Protein AF-A0A0J6CIF3-F1 (afdb_monomer_lite)

Foldseek 3Di:
DVVVLVVLCVQVVDDSCCSPPNPDPVVSVVSSVPDDDDDDDDDPDDDDPVRVVVVVVVD

pLDDT: mean 86.02, std 9.06, range [51.75, 96.69]

Organism: NCBI:txid328812

Secondary structure (DSSP, 8-state):
-HHHHHHHHHHH---HHIIIIIS-HHHHHHHHHHSPPP--S-------HHHHHHHHTT-

Structure (mmCIF, N/CA/C/O backbone):
data_AF-A0A0J6CIF3-F1
#
_entry.id   AF-A0A0J6CIF3-F1
#
loop_
_atom_site.group_PDB
_atom_site.id
_atom_site.type_symbol
_atom_site.label_atom_id
_atom_site.label_alt_id
_atom_site.label_comp_id
_atom_site.label_asym_id
_atom_site.label_entity_id
_atom_site.label_seq_id
_atom_site.pdbx_PDB_ins_code
_atom_site.Cartn_x
_atom_site.Cartn_y
_atom_site.Cartn_z
_atom_site.occupancy
_atom_site.B_iso_or_equiv
_atom_site.auth_seq_id
_atom_site.auth_comp_id
_atom_site.auth_asym_id
_atom_site.auth_atom_id
_atom_site.pdbx_PDB_model_num
ATOM 1 N N . MET A 1 1 ? 9.503 8.066 -5.144 1.00 66.31 1 MET A N 1
ATOM 2 C CA . MET A 1 1 ? 9.238 6.926 -6.048 1.00 66.31 1 MET A CA 1
ATOM 3 C C . MET A 1 1 ? 9.769 5.608 -5.488 1.00 66.31 1 MET A C 1
ATOM 5 O O . MET A 1 1 ? 8.948 4.739 -5.262 1.00 66.31 1 MET A O 1
ATOM 9 N N . LEU A 1 2 ? 11.064 5.451 -5.166 1.00 84.06 2 LEU A N 1
ATOM 10 C CA . LEU A 1 2 ? 11.599 4.185 -4.610 1.00 84.06 2 LEU A CA 1
ATOM 11 C C . LEU A 1 2 ? 10.869 3.671 -3.356 1.00 84.06 2 LEU A C 1
ATOM 13 O O . LEU A 1 2 ? 10.540 2.495 -3.296 1.00 84.06 2 LEU A O 1
ATOM 17 N N . GLY A 1 3 ? 10.547 4.552 -2.402 1.00 89.38 3 GLY A N 1
ATOM 18 C CA . GLY A 1 3 ? 9.786 4.151 -1.211 1.00 89.38 3 GLY A CA 1
ATOM 19 C C . GLY A 1 3 ? 8.395 3.599 -1.540 1.00 89.38 3 GLY A C 1
ATOM 20 O O . GLY A 1 3 ? 7.973 2.622 -0.948 1.00 89.38 3 GLY A O 1
ATOM 21 N N . GLN A 1 4 ? 7.720 4.160 -2.547 1.00 89.25 4 GLN A N 1
ATOM 22 C CA . GLN A 1 4 ? 6.405 3.675 -2.978 1.00 89.25 4 GLN A CA 1
ATOM 23 C C . GLN A 1 4 ? 6.507 2.329 -3.697 1.00 89.25 4 GLN A C 1
ATOM 25 O O . GLN A 1 4 ? 5.645 1.479 -3.514 1.00 89.25 4 GLN A O 1
ATOM 30 N N . ILE A 1 5 ? 7.571 2.122 -4.481 1.00 90.94 5 ILE A N 1
ATOM 31 C CA . ILE A 1 5 ? 7.843 0.832 -5.125 1.00 90.94 5 ILE A CA 1
ATOM 32 C C . ILE A 1 5 ? 8.024 -0.252 -4.057 1.00 90.94 5 ILE A C 1
ATOM 34 O O . ILE A 1 5 ? 7.387 -1.295 -4.151 1.00 90.94 5 ILE A O 1
ATOM 38 N N . ALA A 1 6 ? 8.824 0.019 -3.021 1.00 93.06 6 ALA A N 1
ATOM 39 C CA . ALA A 1 6 ? 9.014 -0.909 -1.907 1.00 93.06 6 ALA A CA 1
ATOM 40 C C . ALA A 1 6 ? 7.690 -1.214 -1.185 1.00 93.06 6 ALA A C 1
ATOM 42 O O . ALA A 1 6 ? 7.361 -2.382 -1.000 1.00 93.06 6 ALA A O 1
ATOM 43 N N . SER A 1 7 ? 6.883 -0.189 -0.881 1.00 92.44 7 SER A N 1
ATOM 44 C CA . SER A 1 7 ? 5.565 -0.379 -0.260 1.00 92.44 7 SER A CA 1
ATOM 45 C C . SER A 1 7 ? 4.631 -1.240 -1.112 1.00 92.44 7 SER A C 1
ATOM 47 O O . SER A 1 7 ? 3.987 -2.134 -0.579 1.00 92.44 7 SER A O 1
ATOM 49 N N . PHE A 1 8 ? 4.577 -1.046 -2.436 1.00 93.56 8 PHE A N 1
ATOM 50 C CA . PHE A 1 8 ? 3.758 -1.904 -3.302 1.00 93.56 8 PHE A CA 1
ATOM 51 C C . PHE A 1 8 ? 4.272 -3.344 -3.359 1.00 93.56 8 PHE A C 1
ATOM 53 O O . PHE A 1 8 ? 3.466 -4.270 -3.377 1.00 93.56 8 PHE A O 1
ATOM 60 N N . MET A 1 9 ? 5.590 -3.554 -3.365 1.00 93.88 9 MET A N 1
ATOM 61 C CA . MET A 1 9 ? 6.162 -4.902 -3.337 1.00 93.88 9 MET A CA 1
ATOM 62 C C . MET A 1 9 ? 5.835 -5.631 -2.026 1.00 93.88 9 MET A C 1
ATOM 64 O O . MET A 1 9 ? 5.472 -6.804 -2.055 1.00 93.88 9 MET A O 1
ATOM 68 N N . GLU A 1 10 ? 5.908 -4.944 -0.885 1.00 91.69 10 GLU A N 1
ATOM 69 C CA . GLU A 1 10 ? 5.598 -5.525 0.428 1.00 91.69 10 GLU A CA 1
ATOM 70 C C . GLU A 1 10 ? 4.093 -5.728 0.642 1.00 91.69 10 GLU A C 1
ATOM 72 O O . GLU A 1 10 ? 3.668 -6.789 1.099 1.00 91.69 10 GLU A O 1
ATOM 77 N N . GLU A 1 11 ? 3.270 -4.736 0.297 1.00 90.56 11 GLU A N 1
ATOM 78 C CA . GLU A 1 11 ? 1.834 -4.758 0.581 1.00 90.56 11 GLU A CA 1
ATOM 79 C C . GLU A 1 11 ? 1.031 -5.563 -0.443 1.00 90.56 11 GLU A C 1
ATOM 81 O O . GLU A 1 11 ? 0.052 -6.210 -0.064 1.00 90.56 11 GLU A O 1
ATOM 86 N N . LEU A 1 12 ? 1.407 -5.529 -1.723 1.00 91.44 12 LEU A N 1
ATOM 87 C CA . LEU A 1 12 ? 0.707 -6.250 -2.794 1.00 91.44 12 LEU A CA 1
ATOM 88 C C . LEU A 1 12 ? 1.408 -7.560 -3.180 1.00 91.44 12 LEU A C 1
ATOM 90 O O . LEU A 1 12 ? 0.895 -8.282 -4.029 1.00 91.44 12 LEU A O 1
ATOM 94 N N . HIS A 1 13 ? 2.552 -7.874 -2.557 1.00 92.81 13 HIS A N 1
ATOM 95 C CA . HIS A 1 13 ? 3.371 -9.058 -2.855 1.00 92.81 13 HIS A CA 1
ATOM 96 C C . HIS A 1 13 ? 3.759 -9.169 -4.337 1.00 92.81 13 HIS A C 1
ATOM 98 O O . HIS A 1 13 ? 3.827 -10.260 -4.901 1.00 92.81 13 HIS A O 1
ATOM 104 N N . LEU A 1 14 ? 4.007 -8.020 -4.966 1.00 94.06 14 LEU A N 1
ATOM 105 C C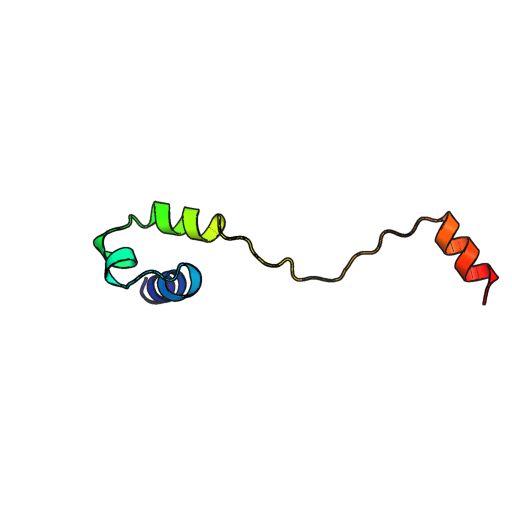A . LEU A 1 14 ? 4.394 -7.914 -6.368 1.00 94.06 14 LEU A CA 1
ATOM 106 C C . LEU A 1 14 ? 5.916 -7.876 -6.508 1.00 94.06 14 LEU A C 1
ATOM 108 O O . LEU A 1 14 ? 6.638 -7.381 -5.640 1.00 94.06 14 LEU A O 1
ATOM 112 N N . SER A 1 15 ? 6.418 -8.356 -7.639 1.00 95.88 15 SER A N 1
ATOM 113 C CA . SER A 1 15 ? 7.828 -8.218 -7.995 1.00 95.88 15 SER A CA 1
ATOM 114 C C . SER A 1 15 ? 8.160 -6.792 -8.449 1.00 95.88 15 SER A C 1
ATOM 116 O O . SER A 1 15 ? 7.304 -6.047 -8.928 1.00 95.88 15 SER A O 1
ATOM 118 N N . TYR A 1 16 ? 9.441 -6.415 -8.369 1.00 94.19 16 TYR A N 1
ATOM 119 C CA . TYR A 1 16 ? 9.919 -5.108 -8.841 1.00 94.19 16 TYR A CA 1
ATOM 120 C C . TYR A 1 16 ? 9.510 -4.832 -10.294 1.00 94.19 16 TYR A C 1
ATOM 122 O O . TYR A 1 16 ? 9.070 -3.735 -10.630 1.00 94.19 16 TYR A O 1
ATOM 130 N N . ARG A 1 17 ? 9.607 -5.860 -11.145 1.00 95.94 17 ARG A N 1
ATOM 131 C CA . ARG A 1 17 ? 9.236 -5.777 -12.556 1.00 95.94 17 ARG A CA 1
ATOM 132 C C . ARG A 1 17 ? 7.757 -5.452 -12.730 1.00 95.94 17 ARG A C 1
ATOM 134 O O . ARG A 1 17 ? 7.407 -4.604 -13.543 1.00 95.94 17 ARG A O 1
ATOM 141 N N . GLU A 1 18 ? 6.890 -6.095 -11.955 1.00 94.19 18 GLU A N 1
ATOM 142 C CA . GLU A 1 18 ? 5.452 -5.842 -12.024 1.00 94.19 18 GLU A CA 1
ATOM 143 C C . GLU A 1 18 ? 5.104 -4.415 -11.604 1.00 94.19 18 GLU A C 1
ATOM 145 O O . GLU A 1 18 ? 4.321 -3.755 -12.284 1.00 94.19 18 GLU A O 1
ATOM 150 N N . VAL A 1 19 ? 5.728 -3.921 -10.534 1.00 94.06 19 VAL A N 1
ATOM 151 C CA . VAL A 1 19 ? 5.475 -2.580 -9.989 1.00 94.06 19 VAL A CA 1
ATOM 152 C C . VAL A 1 19 ? 6.041 -1.466 -10.878 1.00 94.06 19 VAL A C 1
ATOM 154 O O . VAL A 1 19 ? 5.435 -0.400 -10.980 1.00 94.06 19 VAL A O 1
ATOM 157 N N . PHE A 1 20 ? 7.204 -1.679 -11.499 1.00 92.69 20 PHE A N 1
ATOM 158 C CA . PHE A 1 20 ? 7.908 -0.637 -12.252 1.00 92.69 20 PHE A CA 1
ATOM 159 C C . PHE A 1 20 ? 7.616 -0.659 -13.758 1.00 92.69 20 PHE A C 1
ATOM 161 O O . PHE A 1 20 ? 7.493 0.402 -14.367 1.00 92.69 20 PHE A O 1
ATOM 168 N N . GLU A 1 21 ? 7.501 -1.845 -14.363 1.00 93.50 21 GLU A N 1
ATOM 169 C CA . GLU A 1 21 ? 7.482 -2.000 -15.826 1.00 93.50 21 GLU A CA 1
ATOM 170 C C . GLU A 1 21 ? 6.129 -2.449 -16.386 1.00 93.50 21 GLU A C 1
ATOM 172 O O . GLU A 1 21 ? 5.805 -2.119 -17.525 1.00 93.50 21 GLU A O 1
ATOM 177 N N . VAL A 1 22 ? 5.348 -3.224 -15.625 1.00 96.69 22 VAL A N 1
ATOM 178 C CA . VAL A 1 22 ? 4.156 -3.909 -16.160 1.00 96.69 22 VAL A CA 1
ATOM 179 C C . VAL A 1 22 ? 2.861 -3.210 -15.766 1.00 96.69 22 VAL A C 1
ATOM 181 O O . VAL A 1 22 ? 2.008 -2.962 -16.619 1.00 96.69 22 VAL A O 1
ATOM 184 N N . ILE A 1 23 ? 2.677 -2.915 -14.478 1.00 94.25 23 ILE A N 1
ATOM 185 C CA . ILE A 1 23 ? 1.406 -2.422 -13.949 1.00 94.25 23 ILE A CA 1
ATOM 186 C C . ILE A 1 23 ? 1.449 -0.893 -13.876 1.00 94.25 23 ILE A C 1
ATOM 188 O O . ILE A 1 23 ? 2.286 -0.328 -13.172 1.00 94.25 23 ILE A O 1
ATOM 192 N N . PRO A 1 24 ? 0.518 -0.183 -14.539 1.00 96.00 24 PRO A N 1
ATOM 193 C CA . PRO A 1 24 ? 0.448 1.265 -14.433 1.00 96.00 24 PRO A CA 1
ATOM 194 C C . PRO A 1 24 ? 0.238 1.717 -12.985 1.00 96.00 24 PRO A C 1
ATOM 196 O O . PRO A 1 24 ? -0.624 1.197 -12.275 1.00 96.00 24 PRO A O 1
ATOM 199 N N . TYR A 1 25 ? 0.943 2.773 -12.581 1.00 93.69 25 TYR A N 1
ATOM 200 C CA . TYR A 1 25 ? 0.891 3.332 -11.225 1.00 93.69 25 TYR A CA 1
ATOM 201 C C . TYR A 1 25 ? -0.533 3.615 -10.710 1.00 93.69 25 TYR A C 1
ATOM 203 O O . TYR A 1 25 ? -0.841 3.382 -9.542 1.00 93.69 25 TYR A O 1
ATOM 211 N N . ARG A 1 26 ? -1.447 4.053 -11.587 1.00 95.19 26 ARG A N 1
ATOM 212 C CA . ARG A 1 26 ? -2.860 4.274 -11.233 1.00 95.19 26 ARG A CA 1
ATOM 213 C C . ARG A 1 26 ? -3.533 3.006 -10.706 1.00 95.19 26 ARG A C 1
ATOM 215 O O . ARG A 1 26 ? -4.323 3.086 -9.768 1.00 95.19 26 ARG A O 1
ATOM 222 N N . ASN A 1 27 ? -3.235 1.861 -11.311 1.00 95.19 27 ASN A N 1
ATOM 223 C CA . ASN A 1 27 ? -3.827 0.591 -10.917 1.00 95.19 27 ASN A C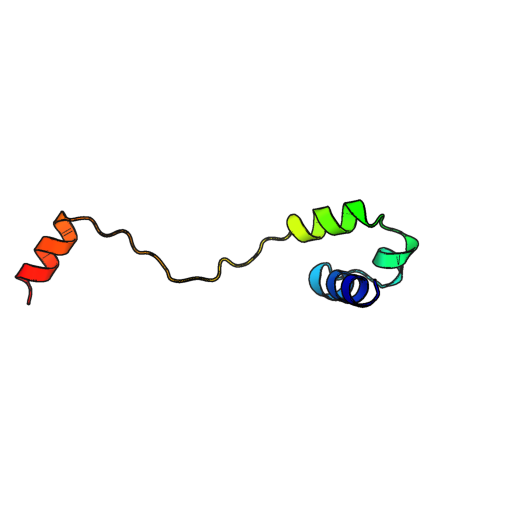A 1
ATOM 224 C C . ASN A 1 27 ? -3.236 0.123 -9.587 1.00 95.19 27 ASN A C 1
ATOM 226 O O . ASN A 1 27 ? -3.998 -0.298 -8.727 1.00 95.19 27 ASN A O 1
ATOM 230 N N . LEU A 1 28 ? -1.930 0.312 -9.368 1.00 94.19 28 LEU A N 1
ATOM 231 C CA . LEU A 1 28 ? -1.280 0.012 -8.085 1.00 94.19 28 LEU A CA 1
ATOM 232 C C . LEU A 1 28 ? -1.924 0.769 -6.914 1.00 94.19 28 LEU A C 1
ATOM 234 O O . LEU A 1 28 ? -2.196 0.168 -5.880 1.00 94.19 28 LEU A O 1
ATOM 238 N N . ILE A 1 29 ? -2.262 2.053 -7.088 1.00 93.31 29 ILE A N 1
ATOM 239 C CA . ILE A 1 29 ? -2.975 2.828 -6.054 1.00 93.31 29 ILE A CA 1
ATOM 240 C C . ILE A 1 29 ? -4.357 2.236 -5.757 1.00 93.31 29 ILE A C 1
ATOM 242 O O . ILE A 1 29 ? -4.777 2.189 -4.602 1.00 93.31 29 ILE A O 1
ATOM 246 N N . ILE A 1 30 ? -5.097 1.834 -6.793 1.00 94.56 30 ILE A N 1
ATOM 247 C CA . ILE A 1 30 ? -6.440 1.268 -6.618 1.00 94.56 30 ILE A CA 1
ATOM 248 C C . ILE A 1 30 ? -6.343 -0.086 -5.912 1.00 94.56 30 ILE A C 1
ATOM 250 O O . ILE A 1 30 ? -7.066 -0.306 -4.949 1.00 94.56 30 ILE A O 1
ATOM 254 N N . MET A 1 31 ? -5.404 -0.940 -6.320 1.00 93.25 31 MET A N 1
ATOM 255 C CA . MET A 1 31 ? -5.139 -2.235 -5.686 1.00 93.25 31 MET A CA 1
ATOM 256 C C . MET A 1 31 ? -4.730 -2.080 -4.216 1.00 93.25 31 MET A C 1
ATOM 258 O O . MET A 1 31 ? -5.225 -2.810 -3.364 1.00 93.25 31 MET A O 1
ATOM 262 N N . GLN A 1 32 ? -3.886 -1.092 -3.898 1.00 90.12 32 GLN A N 1
ATOM 263 C CA . GLN A 1 32 ? -3.495 -0.791 -2.517 1.00 90.12 32 GLN A CA 1
ATOM 264 C C . GLN A 1 32 ? -4.704 -0.409 -1.650 1.00 90.12 32 GLN A C 1
ATOM 266 O O . GLN A 1 32 ? -4.787 -0.815 -0.495 1.00 90.12 32 GLN A O 1
ATOM 271 N N . LYS A 1 33 ? -5.663 0.341 -2.209 1.00 89.00 33 LYS A N 1
ATOM 272 C CA . LYS A 1 33 ? -6.895 0.740 -1.509 1.00 89.00 33 LYS A CA 1
ATOM 273 C C . LYS A 1 33 ? -7.945 -0.367 -1.411 1.00 89.00 33 LYS A C 1
ATOM 275 O O . LYS A 1 33 ? -8.787 -0.295 -0.523 1.00 89.00 33 LYS A O 1
ATOM 280 N N . ASP A 1 34 ? -7.924 -1.331 -2.325 1.00 89.69 34 ASP A N 1
ATOM 281 C CA . ASP A 1 34 ? -8.859 -2.462 -2.352 1.00 89.69 34 ASP A CA 1
ATOM 282 C C . ASP A 1 34 ? -8.486 -3.560 -1.341 1.00 89.69 34 ASP A C 1
ATOM 284 O O . ASP A 1 34 ? -9.317 -4.382 -0.958 1.00 89.69 34 ASP A O 1
ATOM 288 N N . LYS A 1 35 ? -7.240 -3.561 -0.847 1.00 82.44 35 LYS A N 1
ATOM 289 C CA . LYS A 1 35 ? -6.805 -4.505 0.183 1.00 82.44 35 LYS A CA 1
ATOM 290 C C 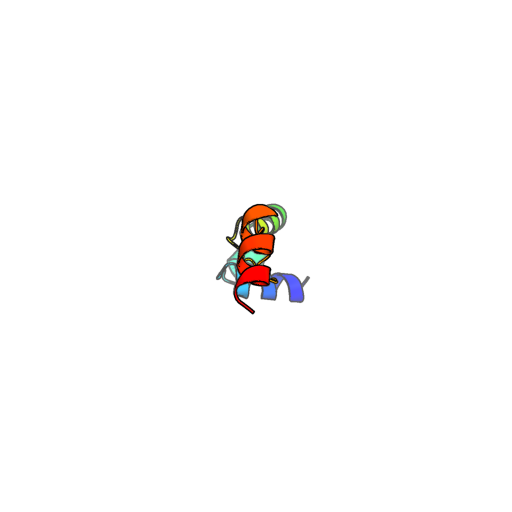. LYS A 1 35 ? -7.617 -4.305 1.469 1.00 82.44 35 LYS A C 1
ATOM 292 O O . LYS A 1 35 ? -7.690 -3.202 2.011 1.00 82.44 35 LYS A O 1
ATOM 297 N N . LEU A 1 36 ? -8.178 -5.398 1.9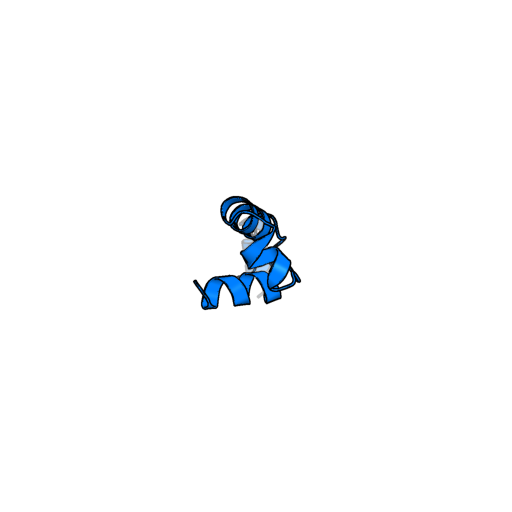93 1.00 78.56 36 LEU A N 1
ATOM 298 C CA . LEU A 1 36 ? -8.786 -5.419 3.324 1.00 78.56 36 LEU A CA 1
ATOM 299 C C . LEU A 1 36 ? -7.751 -4.970 4.360 1.00 78.56 36 LEU A C 1
ATOM 301 O O . LEU A 1 36 ? -6.728 -5.628 4.550 1.00 78.56 36 LEU A O 1
ATOM 305 N N . HIS A 1 37 ? -8.026 -3.851 5.025 1.00 75.69 37 HIS A N 1
ATOM 306 C CA . HIS A 1 37 ? -7.227 -3.378 6.145 1.00 75.69 37 HIS A CA 1
ATOM 307 C C . HIS A 1 37 ? -7.842 -3.867 7.460 1.00 75.69 37 HIS A C 1
ATOM 309 O O . HIS A 1 37 ? -9.065 -3.889 7.624 1.00 75.69 37 HIS A O 1
ATOM 315 N N . GLU A 1 38 ? -7.005 -4.229 8.429 1.00 75.94 38 GLU A N 1
ATOM 316 C CA . GLU A 1 38 ? -7.491 -4.478 9.782 1.00 75.94 38 GLU A CA 1
ATOM 317 C C . GLU A 1 38 ? -7.984 -3.159 10.395 1.00 75.94 38 GLU A C 1
ATOM 319 O O . GLU A 1 38 ? -7.372 -2.097 10.254 1.00 75.94 38 GLU A O 1
ATOM 324 N N . ALA A 1 39 ? -9.154 -3.194 11.032 1.00 72.19 39 ALA A N 1
ATOM 325 C CA . ALA A 1 39 ? -9.667 -2.047 11.764 1.00 72.19 39 ALA A CA 1
ATOM 326 C C . ALA A 1 39 ? -8.936 -1.954 13.109 1.00 72.19 39 ALA A C 1
ATOM 328 O O . ALA A 1 39 ? -9.207 -2.726 14.028 1.00 72.19 39 ALA A O 1
ATOM 329 N N . HIS A 1 40 ? -8.014 -1.003 13.228 1.00 79.12 40 HIS A N 1
ATOM 330 C CA . HIS A 1 40 ? -7.335 -0.702 14.485 1.00 79.12 40 HIS A CA 1
ATOM 331 C C . HIS A 1 40 ? -8.064 0.435 15.218 1.00 79.12 40 HIS A C 1
ATOM 333 O O . HIS A 1 40 ? -8.406 1.452 14.615 1.00 79.12 40 HIS A O 1
ATOM 339 N N . GLY A 1 41 ? -8.320 0.274 16.518 1.00 83.06 41 GLY A N 1
ATOM 340 C CA . GLY A 1 41 ? -8.983 1.294 17.335 1.00 83.06 41 GLY A CA 1
ATOM 341 C C . GLY A 1 41 ? -9.601 0.745 18.619 1.00 83.06 41 GLY A C 1
ATOM 342 O O . GLY A 1 41 ? -9.584 -0.459 18.874 1.00 83.06 41 GLY A O 1
ATOM 343 N N . GLU A 1 42 ? -10.154 1.638 19.442 1.00 82.31 42 GLU A N 1
ATOM 344 C CA . GLU A 1 42 ? -10.884 1.239 20.645 1.00 82.31 42 GLU A CA 1
ATOM 345 C C . GLU A 1 42 ? -12.265 0.685 20.270 1.00 82.31 42 GLU A C 1
ATOM 347 O O . GLU A 1 42 ? -13.028 1.300 19.519 1.00 82.31 42 GLU A O 1
ATOM 352 N N . LEU A 1 43 ? -12.606 -0.489 20.807 1.00 80.81 43 LEU A N 1
ATOM 353 C CA . LEU A 1 43 ? -13.917 -1.094 20.606 1.00 80.81 43 LEU A CA 1
ATOM 354 C C . LEU A 1 43 ? -14.985 -0.273 21.346 1.00 80.81 43 LEU A C 1
ATOM 356 O O . LEU A 1 43 ? -15.256 -0.496 22.529 1.00 80.81 43 LEU A O 1
ATOM 360 N N . VAL A 1 44 ? -15.639 0.647 20.636 1.00 80.44 44 VAL A N 1
ATOM 361 C CA . VAL A 1 44 ? -16.755 1.430 21.181 1.00 80.44 44 VAL A CA 1
ATOM 362 C C . VAL A 1 44 ? -17.973 0.524 21.378 1.00 80.44 44 VAL A C 1
ATOM 364 O O . VAL A 1 44 ? -18.788 0.316 20.477 1.00 80.44 44 VAL A O 1
ATOM 367 N N . LYS A 1 45 ? -18.132 -0.012 22.591 1.00 82.12 45 LYS A N 1
ATOM 368 C CA . LYS A 1 45 ? -19.350 -0.723 22.998 1.00 82.12 45 LYS A CA 1
ATOM 369 C C . LYS A 1 45 ? -20.448 0.296 23.298 1.00 82.12 45 LYS A C 1
ATOM 371 O O . LYS A 1 45 ? -20.471 0.892 24.373 1.00 82.12 45 LYS A O 1
ATOM 376 N N . LYS A 1 46 ? -21.378 0.490 22.360 1.00 80.00 46 LYS A N 1
ATOM 377 C CA . LYS A 1 46 ? -22.604 1.260 22.616 1.00 80.00 46 LYS A CA 1
ATOM 378 C C . LYS A 1 46 ? -23.490 0.469 23.581 1.00 80.00 46 LYS A C 1
ATOM 380 O O . LYS A 1 46 ? -24.113 -0.509 23.191 1.00 80.00 46 LYS A O 1
ATOM 385 N N . ILE A 1 47 ? -23.508 0.888 24.841 1.00 84.19 47 ILE A N 1
ATOM 386 C CA . ILE A 1 47 ? -24.388 0.352 25.889 1.00 84.19 47 ILE A CA 1
ATOM 387 C C . ILE A 1 47 ? -25.644 1.216 25.974 1.00 84.19 47 ILE A C 1
ATOM 389 O O . ILE A 1 47 ? -25.566 2.446 25.918 1.00 84.19 47 ILE A O 1
ATOM 393 N N . SER A 1 48 ? -26.803 0.582 26.130 1.00 81.56 48 SER A N 1
ATOM 394 C CA . SER A 1 48 ? -28.065 1.303 26.309 1.00 81.56 48 SER A CA 1
ATOM 395 C 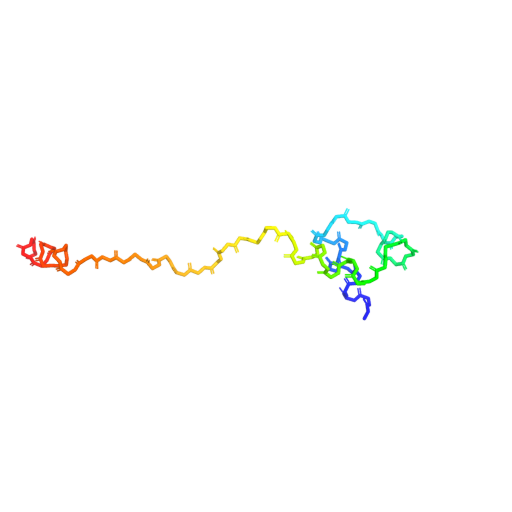C . SER A 1 48 ? -28.135 1.958 27.693 1.00 81.56 48 SER A C 1
ATOM 397 O O . SER A 1 48 ? -27.637 1.416 28.682 1.00 81.56 48 SER A O 1
ATOM 399 N N . GLY A 1 49 ? -28.832 3.096 27.803 1.00 80.44 49 GLY A N 1
ATOM 400 C CA . GLY A 1 49 ? -29.067 3.769 29.089 1.00 80.44 49 GLY A CA 1
ATOM 401 C C . GLY A 1 49 ? -29.748 2.865 30.127 1.00 80.44 49 GLY A C 1
ATOM 402 O O . GLY A 1 49 ? -29.459 2.963 31.320 1.00 80.44 49 GLY A O 1
ATOM 403 N N . LYS A 1 50 ? -30.581 1.916 29.670 1.00 79.19 50 LYS A N 1
ATOM 404 C CA . LYS A 1 50 ? -31.199 0.898 30.535 1.00 79.19 50 LYS A CA 1
ATOM 405 C C . LYS A 1 50 ? -30.154 -0.035 31.152 1.00 79.19 50 LYS A C 1
ATOM 407 O O . LYS A 1 50 ? -30.211 -0.275 32.351 1.00 79.19 50 LYS A O 1
ATOM 412 N N . GLU A 1 51 ? -29.185 -0.503 30.364 1.00 78.12 51 GLU A N 1
ATOM 413 C CA . GLU A 1 51 ? -28.107 -1.406 30.809 1.00 78.12 51 GLU A CA 1
ATOM 414 C C . GLU A 1 51 ? -27.127 -0.709 31.765 1.00 78.12 51 GLU A C 1
ATOM 416 O O . GLU A 1 51 ? -26.604 -1.311 32.708 1.00 78.12 51 GLU A O 1
ATOM 421 N N . LEU A 1 52 ? -26.915 0.591 31.555 1.00 80.88 52 LEU A N 1
ATOM 422 C CA . LEU A 1 52 ? -26.115 1.457 32.421 1.00 80.88 52 LEU A CA 1
ATOM 423 C C . LEU A 1 52 ? -26.749 1.613 33.814 1.00 80.88 52 LEU A C 1
ATOM 425 O O . LEU A 1 52 ? -26.053 1.535 34.831 1.00 80.88 52 LEU A O 1
ATOM 429 N N . ALA A 1 53 ? -28.073 1.774 33.870 1.00 81.06 53 ALA A N 1
ATOM 430 C CA . ALA A 1 53 ? -28.818 1.881 35.122 1.00 81.06 53 ALA A CA 1
ATOM 431 C C . ALA A 1 53 ? -28.813 0.566 35.926 1.00 81.06 53 ALA A C 1
ATOM 433 O O . ALA A 1 53 ? -28.630 0.594 37.147 1.00 81.06 53 ALA A O 1
ATOM 434 N N . THR A 1 54 ? -28.946 -0.593 35.269 1.00 80.88 54 THR A N 1
ATOM 435 C CA . THR A 1 54 ? -28.883 -1.905 35.942 1.00 80.88 54 THR A CA 1
ATOM 436 C C . THR A 1 54 ? -27.498 -2.215 36.500 1.00 80.88 54 THR A C 1
ATOM 438 O O . THR A 1 54 ? -27.407 -2.800 37.578 1.00 80.88 54 THR A O 1
ATOM 441 N N . LYS A 1 55 ? -26.416 -1.793 35.828 1.00 79.25 55 LYS A N 1
ATOM 442 C CA . LYS A 1 55 ? -25.051 -1.916 36.371 1.00 79.25 55 LYS A CA 1
ATOM 443 C C . LYS A 1 55 ? -24.840 -1.080 37.633 1.00 79.25 55 LYS A C 1
ATOM 445 O O . LYS A 1 55 ? -24.210 -1.567 38.565 1.00 79.25 55 LYS A O 1
ATOM 450 N N . ARG A 1 56 ? -25.382 0.144 37.692 1.00 74.12 56 ARG A N 1
ATOM 451 C CA . ARG A 1 56 ? -25.262 1.016 38.878 1.00 74.12 56 ARG A CA 1
ATOM 452 C C . ARG A 1 56 ? -25.973 0.462 40.112 1.00 74.12 56 ARG A C 1
ATOM 454 O O . ARG A 1 56 ? -25.487 0.676 41.207 1.00 74.12 56 ARG A O 1
ATOM 461 N N . ARG A 1 57 ? -27.088 -0.256 39.944 1.00 74.25 57 ARG A N 1
ATOM 462 C CA . ARG A 1 57 ? -27.840 -0.867 41.059 1.00 74.25 57 ARG A CA 1
ATOM 463 C C . ARG A 1 57 ? -27.180 -2.110 41.667 1.00 74.25 57 ARG A C 1
ATOM 465 O O . ARG A 1 57 ? -27.612 -2.546 42.724 1.00 74.25 57 ARG A O 1
ATOM 472 N N . LYS A 1 58 ? -26.201 -2.714 40.984 1.00 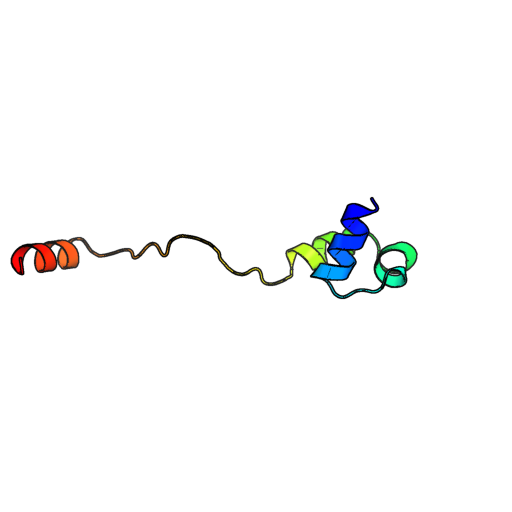68.00 58 LYS A N 1
ATOM 473 C CA . LYS A 1 58 ? -25.496 -3.925 41.443 1.00 68.00 58 LYS A CA 1
ATOM 474 C C . LYS A 1 58 ? -24.191 -3.634 42.201 1.00 68.00 58 LYS A C 1
ATOM 476 O O . LYS A 1 58 ? -23.519 -4.587 42.582 1.00 68.00 58 LYS A O 1
ATOM 481 N N . LYS A 1 59 ? -23.814 -2.364 42.362 1.00 51.75 59 LYS A N 1
ATOM 482 C CA . LYS A 1 59 ? -22.629 -1.923 43.106 1.00 51.75 59 LYS A CA 1
ATOM 483 C C . LYS A 1 59 ? -23.071 -1.312 44.427 1.00 51.75 59 LYS A C 1
ATOM 485 O O . LYS A 1 59 ? -22.333 -1.506 45.410 1.00 51.75 59 LYS A O 1
#

Radius of gyration: 22.41 Å; chains: 1; bounding box: 43×16×59 Å

Sequence (59 aa):
MLGQIASFMEELHLSYREVFEVIPYRNLIIMQKDKLHEAHGELVKKISGKELATKRRKK